Protein AF-A0A914Y7Z0-F1 (afdb_monomer_lite)

Foldseek 3Di:
DQPDPQFPHDVQKAFVVVVQQVVQVVVVCVVCVVVPDDPDDDDDDCPCVVVSCVVVVNVVVPQQPFDDPPTDGLHHDMDTHGDDDVDPVVVVVVQVVVVVVCVVVCVNVDDTDDPVPNVVVVVVVPPDPPPD

Organism: NCBI:txid310955

Radius of gyration: 19.41 Å; chains: 1; bounding box: 46×28×66 Å

Secondary structure (DSSP, 8-state):
-TTSTTB--GGG-EEHHHHHHHHHHHHHHHHHTTSTT--PPP---STTHHHHHHHTT-TTSTT----TTTT------EE--B---SSHHHHHHHHHHHHHHHGGGGGG------GGGHHHHHHHT-------

Structure (mmCIF, N/CA/C/O backbone):
data_AF-A0A914Y7Z0-F1
#
_entry.id   AF-A0A914Y7Z0-F1
#
loop_
_atom_site.group_PDB
_atom_site.id
_atom_site.type_symbol
_atom_site.label_atom_id
_atom_site.label_alt_id
_atom_site.label_comp_id
_atom_site.label_asym_id
_atom_site.label_entity_id
_atom_site.label_seq_id
_atom_site.pdbx_PDB_ins_code
_atom_site.Cartn_x
_atom_site.Cartn_y
_atom_site.Cartn_z
_atom_site.occupancy
_atom_site.B_iso_or_equiv
_atom_site.auth_seq_id
_atom_site.auth_comp_id
_atom_site.auth_asym_id
_atom_site.auth_atom_id
_atom_site.pdbx_PDB_model_num
ATOM 1 N N . MET A 1 1 ? -4.306 -7.621 5.798 1.00 85.69 1 MET A N 1
ATOM 2 C CA . MET A 1 1 ? -5.568 -6.849 5.791 1.00 85.69 1 MET A CA 1
ATOM 3 C C . MET A 1 1 ? -6.510 -7.349 4.700 1.00 85.69 1 MET A C 1
ATOM 5 O O . MET A 1 1 ? -7.650 -7.618 5.021 1.00 85.69 1 MET A O 1
ATOM 9 N N . GLU A 1 2 ? -6.031 -7.581 3.472 1.00 87.25 2 GLU A N 1
ATOM 10 C CA . GLU A 1 2 ? -6.816 -8.138 2.341 1.00 87.25 2 GLU A CA 1
ATOM 11 C C . GLU A 1 2 ? -7.390 -9.551 2.575 1.00 87.25 2 GLU A C 1
ATOM 13 O O . GLU A 1 2 ? -8.293 -9.982 1.874 1.00 87.25 2 GLU A O 1
ATOM 18 N N . ALA A 1 3 ? -6.851 -10.293 3.547 1.00 88.69 3 ALA A N 1
ATOM 19 C CA . ALA A 1 3 ? -7.355 -11.613 3.934 1.00 88.69 3 ALA A CA 1
ATOM 20 C C . ALA A 1 3 ? -8.541 -11.548 4.916 1.00 88.69 3 ALA A C 1
ATOM 22 O O . ALA A 1 3 ? -9.033 -12.587 5.355 1.00 88.69 3 ALA A O 1
ATOM 23 N N . LEU A 1 4 ? -8.960 -10.348 5.332 1.00 88.44 4 LEU A N 1
ATOM 24 C CA . LEU A 1 4 ? -10.106 -10.203 6.221 1.00 88.44 4 LEU A CA 1
ATOM 25 C C . LEU A 1 4 ? -11.401 -10.478 5.448 1.00 88.44 4 LEU A C 1
ATOM 27 O O . LEU A 1 4 ? -11.553 -9.976 4.330 1.00 88.44 4 LEU A O 1
ATOM 31 N N . PRO A 1 5 ? -12.352 -11.219 6.044 1.00 88.81 5 PRO A N 1
ATOM 32 C CA . PRO A 1 5 ? -13.603 -11.578 5.383 1.00 88.81 5 PRO A CA 1
ATOM 33 C C . PRO A 1 5 ? -14.474 -10.361 5.069 1.00 88.81 5 PRO A C 1
ATOM 35 O O . PRO A 1 5 ? -15.400 -10.466 4.277 1.00 88.81 5 PRO A O 1
ATOM 38 N N . GLU A 1 6 ? -14.205 -9.207 5.680 1.00 88.12 6 GLU A N 1
ATOM 39 C CA . GLU A 1 6 ? -14.887 -7.952 5.392 1.00 88.12 6 GLU A CA 1
ATOM 40 C C . GLU A 1 6 ? -14.307 -7.196 4.175 1.00 88.12 6 GLU A C 1
ATOM 42 O O . GLU A 1 6 ? -14.809 -6.124 3.843 1.00 88.12 6 GLU A O 1
ATOM 47 N N . THR A 1 7 ? -13.280 -7.721 3.496 1.00 87.38 7 THR A N 1
ATOM 48 C CA . THR A 1 7 ? -12.613 -7.061 2.355 1.00 87.38 7 THR A CA 1
ATOM 49 C C . THR A 1 7 ? -12.880 -7.758 1.022 1.00 87.38 7 THR A C 1
ATOM 51 O O . THR A 1 7 ? -13.096 -8.968 0.983 1.00 87.38 7 THR A O 1
ATOM 54 N N . TYR A 1 8 ? -12.832 -7.004 -0.081 1.00 86.75 8 TYR A N 1
ATOM 55 C CA . TYR A 1 8 ? -12.959 -7.557 -1.439 1.00 86.75 8 TYR A CA 1
ATOM 56 C C . TYR A 1 8 ? -11.681 -8.259 -1.940 1.00 86.75 8 TYR A C 1
ATOM 58 O O . TYR A 1 8 ? -11.629 -8.722 -3.078 1.00 86.75 8 TYR A O 1
ATOM 66 N N . GLY A 1 9 ? -10.654 -8.365 -1.092 1.00 85.94 9 GLY A N 1
ATOM 67 C CA . GLY A 1 9 ? -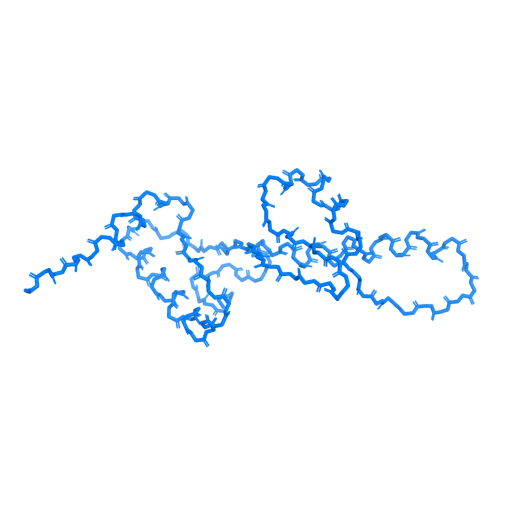9.401 -9.026 -1.428 1.00 85.94 9 GLY A CA 1
ATOM 68 C C . GLY A 1 9 ? -8.451 -8.167 -2.273 1.00 85.94 9 GLY A C 1
ATOM 69 O O . GLY A 1 9 ? -8.655 -6.961 -2.427 1.00 85.94 9 GLY A O 1
ATOM 70 N N . PRO A 1 10 ? -7.372 -8.779 -2.789 1.00 83.75 10 PRO A N 1
ATOM 71 C CA . PRO A 1 10 ? -6.255 -8.057 -3.389 1.00 83.75 10 PRO A CA 1
ATOM 72 C C . PRO A 1 10 ? -6.594 -7.330 -4.691 1.00 83.75 10 PRO A C 1
ATOM 74 O O . PRO A 1 10 ? -5.990 -6.293 -4.955 1.00 83.75 10 PRO A O 1
ATOM 77 N N . ASP A 1 11 ? -7.569 -7.824 -5.457 1.00 83.00 11 ASP A N 1
ATOM 78 C CA . ASP A 1 11 ? -7.975 -7.237 -6.744 1.00 83.00 11 ASP A CA 1
ATOM 79 C C . ASP A 1 11 ? -8.639 -5.862 -6.589 1.00 83.00 11 ASP A C 1
ATOM 81 O O . ASP A 1 11 ? -8.699 -5.079 -7.533 1.00 83.00 11 ASP A O 1
ATOM 85 N N . TRP A 1 12 ? -9.134 -5.558 -5.388 1.00 80.94 12 TRP A N 1
ATOM 86 C CA . TRP A 1 12 ? -9.803 -4.297 -5.072 1.00 80.94 12 TRP A CA 1
ATOM 87 C C . TRP A 1 12 ? -8.955 -3.374 -4.201 1.00 80.94 12 TRP A C 1
ATOM 89 O O . TRP A 1 12 ? -9.329 -2.224 -3.973 1.00 80.94 12 TRP A O 1
ATOM 99 N N . THR A 1 13 ? -7.815 -3.848 -3.702 1.00 82.44 13 THR A N 1
ATOM 100 C CA . THR A 1 13 ? -6.886 -3.001 -2.960 1.00 82.44 13 THR A CA 1
ATOM 101 C C . THR A 1 13 ? -6.114 -2.125 -3.928 1.00 82.44 13 THR A C 1
ATOM 103 O O . THR A 1 13 ? -5.328 -2.606 -4.743 1.00 82.44 13 THR A O 1
ATOM 106 N N . GLN A 1 14 ? -6.258 -0.816 -3.772 1.00 77.81 14 GLN A N 1
ATOM 107 C CA . GLN A 1 14 ? -5.465 0.156 -4.509 1.00 77.81 14 GLN A CA 1
ATOM 108 C C . GLN A 1 14 ? -4.128 0.330 -3.793 1.00 77.81 14 GLN A C 1
ATOM 110 O O . GLN A 1 14 ? -3.971 1.172 -2.903 1.00 77.81 14 GLN A O 1
ATOM 115 N N . LEU A 1 15 ? -3.168 -0.519 -4.150 1.00 78.00 15 LEU A N 1
ATOM 116 C CA . LEU A 1 15 ? -1.788 -0.431 -3.694 1.00 78.00 15 LEU A CA 1
ATOM 117 C C . LEU A 1 15 ? -0.935 0.109 -4.837 1.00 78.00 15 LEU A C 1
ATOM 119 O O . LEU A 1 15 ? -0.603 -0.634 -5.759 1.00 78.00 15 LEU A O 1
ATOM 123 N N . PHE A 1 16 ? -0.516 1.373 -4.719 1.00 77.38 16 PHE A N 1
ATOM 124 C CA . PHE A 1 16 ? 0.272 2.047 -5.757 1.00 77.38 16 PHE A CA 1
ATOM 125 C C . PHE A 1 16 ? 1.487 1.218 -6.197 1.00 77.38 16 PHE A C 1
ATOM 127 O O . PHE A 1 16 ? 1.874 1.283 -7.353 1.00 77.38 16 PHE A O 1
ATOM 134 N N . LEU A 1 17 ? 2.102 0.458 -5.276 1.00 79.62 17 LEU A N 1
ATOM 135 C CA . LEU A 1 17 ? 3.328 -0.281 -5.548 1.00 79.62 17 LEU A CA 1
ATOM 136 C C . LEU A 1 17 ? 3.098 -1.396 -6.573 1.00 79.62 17 LEU A C 1
ATOM 138 O O . LEU A 1 17 ? 3.965 -1.623 -7.406 1.00 79.62 17 LEU A O 1
ATOM 142 N N . ARG A 1 18 ? 1.942 -2.075 -6.545 1.00 83.56 18 ARG A N 1
ATOM 143 C CA . ARG A 1 18 ? 1.614 -3.117 -7.535 1.00 83.56 18 ARG A CA 1
ATOM 144 C C . ARG A 1 18 ? 1.498 -2.502 -8.926 1.00 83.56 18 ARG A C 1
ATOM 146 O O . ARG A 1 18 ? 2.158 -2.958 -9.854 1.00 83.56 18 ARG A O 1
ATOM 153 N N . ASP A 1 19 ? 0.724 -1.429 -9.029 1.00 83.81 19 ASP A N 1
ATOM 154 C CA . ASP A 1 19 ? 0.494 -0.717 -10.286 1.00 83.81 19 ASP A CA 1
ATOM 155 C C . ASP A 1 19 ? 1.777 -0.066 -10.814 1.00 83.81 19 ASP A C 1
ATOM 157 O O . ASP A 1 19 ? 2.054 -0.100 -12.013 1.00 83.81 19 ASP A O 1
ATOM 161 N N . TYR A 1 20 ? 2.603 0.459 -9.909 1.00 85.31 20 TYR A N 1
ATOM 162 C CA . TYR A 1 20 ? 3.913 1.008 -10.226 1.00 85.31 20 TYR A CA 1
ATOM 163 C C . TYR A 1 20 ? 4.853 -0.053 -10.799 1.00 85.31 20 TYR A C 1
ATOM 165 O O . TYR A 1 20 ? 5.486 0.195 -11.815 1.00 85.31 20 TYR A O 1
ATOM 173 N N . LEU A 1 21 ? 4.935 -1.241 -10.194 1.00 87.38 21 LEU A N 1
ATOM 174 C CA . LEU A 1 21 ? 5.799 -2.316 -10.696 1.00 87.38 21 LEU A CA 1
ATOM 175 C C . LEU A 1 21 ? 5.381 -2.784 -12.095 1.00 87.38 21 LEU A C 1
ATOM 177 O O . LEU A 1 21 ? 6.234 -3.117 -12.914 1.00 87.38 21 LEU A O 1
ATOM 181 N N . LEU A 1 22 ? 4.079 -2.798 -12.388 1.00 89.00 22 LEU A N 1
ATOM 182 C CA . LEU A 1 22 ? 3.581 -3.096 -13.733 1.00 89.00 22 LEU A CA 1
ATOM 183 C C . LEU A 1 22 ? 3.963 -1.997 -14.729 1.00 89.00 22 LEU A C 1
ATOM 185 O O . LEU A 1 22 ? 4.411 -2.303 -15.833 1.00 89.00 22 LEU A O 1
ATOM 189 N N . PHE A 1 23 ? 3.831 -0.734 -14.326 1.00 89.31 23 PHE A N 1
ATOM 190 C CA . PHE A 1 23 ? 4.248 0.416 -15.123 1.00 89.31 23 PHE A CA 1
ATOM 191 C C . PHE A 1 23 ? 5.759 0.415 -15.397 1.00 89.31 23 PHE A C 1
ATOM 193 O O . PHE A 1 23 ? 6.177 0.494 -16.549 1.00 89.31 23 PHE A O 1
ATOM 200 N N . ASP A 1 24 ? 6.582 0.251 -14.366 1.00 88.94 24 ASP A N 1
ATOM 201 C CA 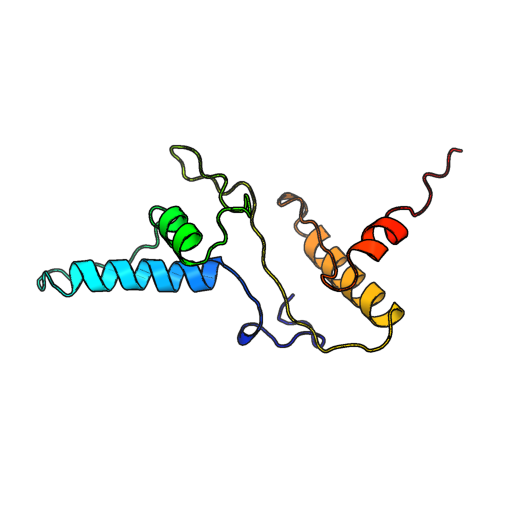. ASP A 1 24 ? 8.041 0.210 -14.473 1.00 88.94 24 ASP A CA 1
ATOM 202 C C . ASP A 1 24 ? 8.502 -0.943 -15.376 1.00 88.94 24 ASP A C 1
ATOM 204 O O . ASP A 1 24 ? 9.311 -0.754 -16.286 1.00 88.94 24 ASP A O 1
ATOM 208 N N . LYS A 1 25 ? 7.891 -2.124 -15.219 1.00 89.06 25 LYS A N 1
ATOM 209 C CA . LYS A 1 25 ? 8.135 -3.264 -16.106 1.00 89.06 25 LYS A CA 1
ATOM 210 C C . LYS A 1 25 ? 7.724 -2.988 -17.553 1.00 89.06 25 LYS A C 1
ATOM 212 O O . LYS A 1 25 ? 8.414 -3.448 -18.458 1.00 89.06 25 LYS A O 1
ATOM 217 N N . SER A 1 26 ? 6.628 -2.264 -17.789 1.00 89.62 26 SER A N 1
ATOM 218 C CA . SER A 1 26 ? 6.211 -1.910 -19.153 1.00 89.62 26 SER A CA 1
ATOM 219 C C . SER A 1 26 ? 7.227 -0.993 -19.838 1.00 89.62 26 SER A C 1
ATOM 221 O O . SER A 1 26 ? 7.622 -1.275 -20.962 1.00 89.62 26 SER A O 1
ATOM 223 N N . LEU A 1 27 ? 7.762 0.004 -19.122 1.00 88.19 27 LEU A N 1
ATOM 224 C CA . LEU A 1 27 ? 8.818 0.881 -19.641 1.00 88.19 27 LEU A CA 1
ATOM 225 C C . LEU A 1 27 ? 10.115 0.118 -19.927 1.00 88.19 27 LEU A C 1
ATOM 227 O O . LEU A 1 27 ? 10.786 0.385 -20.925 1.00 88.19 27 LEU A O 1
ATOM 231 N N . PHE A 1 28 ? 10.466 -0.839 -19.064 1.00 85.88 28 PHE A N 1
ATOM 232 C CA . PHE A 1 28 ? 11.589 -1.739 -19.301 1.00 85.88 28 PHE A CA 1
ATOM 233 C C . PHE A 1 28 ? 11.388 -2.554 -20.585 1.00 85.88 28 PHE A C 1
ATOM 235 O O . PHE A 1 28 ? 12.271 -2.563 -21.438 1.00 85.88 28 PHE A O 1
ATOM 242 N N . ILE A 1 29 ? 10.227 -3.194 -20.760 1.00 83.62 29 ILE A N 1
ATOM 243 C CA . ILE A 1 29 ? 9.928 -3.982 -21.965 1.00 83.62 29 ILE A CA 1
ATOM 244 C C . ILE A 1 29 ? 9.998 -3.096 -23.211 1.00 83.62 29 ILE A C 1
ATOM 246 O O . ILE A 1 29 ? 10.761 -3.420 -24.111 1.00 83.62 29 ILE A O 1
ATOM 250 N N . ASP A 1 30 ? 9.325 -1.944 -23.236 1.00 81.50 30 ASP A N 1
ATOM 251 C CA . ASP A 1 30 ? 9.326 -1.038 -24.397 1.00 81.50 30 ASP A CA 1
ATOM 252 C C . ASP A 1 30 ? 10.742 -0.588 -24.807 1.00 81.50 30 ASP A C 1
ATOM 254 O O . ASP A 1 30 ? 11.028 -0.369 -25.986 1.00 81.50 30 ASP A O 1
ATOM 258 N N . THR A 1 31 ? 11.650 -0.465 -23.836 1.00 76.50 31 THR A N 1
ATOM 259 C CA . THR A 1 31 ? 13.045 -0.073 -24.081 1.00 76.50 31 THR A CA 1
ATOM 260 C C . THR A 1 31 ? 13.875 -1.228 -24.653 1.00 76.50 31 THR A C 1
ATOM 262 O O . THR A 1 31 ? 14.685 -1.001 -25.549 1.00 76.50 31 THR A O 1
ATOM 265 N N . PHE A 1 32 ? 13.680 -2.458 -24.163 1.00 69.62 32 PHE A N 1
ATOM 266 C CA . PHE A 1 32 ? 14.520 -3.618 -24.499 1.00 69.62 32 PHE A CA 1
ATOM 267 C C . PHE A 1 32 ? 13.959 -4.526 -25.607 1.00 69.62 32 PHE A C 1
ATOM 269 O O . PHE A 1 32 ? 14.742 -5.216 -26.255 1.00 69.62 32 PHE A O 1
ATOM 276 N N . ASP A 1 33 ? 12.654 -4.502 -25.897 1.00 60.72 33 ASP A N 1
ATOM 277 C CA . ASP A 1 33 ? 12.062 -5.253 -27.025 1.00 60.72 33 ASP A CA 1
ATOM 278 C C . ASP A 1 33 ? 12.532 -4.701 -28.389 1.00 60.72 33 ASP A C 1
ATOM 280 O O . ASP A 1 33 ? 12.498 -5.388 -29.407 1.00 60.72 33 ASP A O 1
ATOM 284 N N . ASN A 1 34 ? 13.048 -3.465 -28.405 1.00 56.97 34 ASN A N 1
ATOM 285 C CA . ASN A 1 34 ? 13.629 -2.823 -29.585 1.00 56.97 34 ASN A CA 1
ATOM 286 C C . ASN A 1 34 ? 15.123 -3.141 -29.808 1.00 56.97 34 ASN A C 1
ATOM 288 O O . ASN A 1 34 ? 15.649 -2.820 -30.872 1.00 56.97 34 ASN A O 1
ATOM 292 N N . ASP A 1 35 ? 15.805 -3.768 -28.842 1.00 57.69 35 ASP A N 1
ATOM 293 C CA . ASP A 1 35 ? 17.253 -4.034 -28.874 1.00 57.69 35 ASP A CA 1
ATOM 294 C C . ASP A 1 35 ? 17.513 -5.541 -28.672 1.00 57.69 35 ASP A C 1
ATOM 296 O O . ASP A 1 35 ? 18.063 -6.024 -27.679 1.00 57.69 35 ASP A O 1
ATOM 300 N N . SER A 1 36 ? 16.986 -6.329 -29.610 1.00 56.66 36 SER A N 1
ATOM 301 C CA . SER A 1 36 ? 16.822 -7.779 -29.508 1.00 56.66 36 SER A CA 1
ATOM 302 C C . SER A 1 36 ? 18.139 -8.560 -29.628 1.00 56.66 36 SER A C 1
ATOM 304 O O . SER A 1 36 ? 18.405 -9.149 -30.675 1.00 56.66 36 SER A O 1
ATOM 306 N N . ASN A 1 37 ? 18.959 -8.606 -28.572 1.00 55.09 37 ASN A N 1
ATOM 307 C CA . ASN A 1 37 ? 20.016 -9.627 -28.421 1.00 55.09 37 ASN A CA 1
ATOM 308 C C . ASN A 1 37 ? 20.461 -9.931 -26.975 1.00 55.09 37 ASN A C 1
ATOM 310 O O . ASN A 1 37 ? 21.348 -10.763 -26.774 1.00 55.09 37 ASN A O 1
ATOM 314 N N . THR A 1 38 ? 19.856 -9.330 -25.949 1.00 56.62 38 THR A N 1
ATOM 315 C CA . THR A 1 38 ? 20.217 -9.584 -24.546 1.00 56.62 38 THR A CA 1
ATOM 316 C C . THR A 1 38 ? 19.010 -10.045 -23.733 1.00 56.62 38 THR A C 1
ATOM 318 O O . THR A 1 38 ? 18.010 -9.352 -23.597 1.00 56.62 38 THR A O 1
ATOM 321 N N . SER A 1 39 ? 19.114 -11.243 -23.147 1.00 58.03 39 SER A N 1
ATOM 322 C CA . SER A 1 39 ? 18.178 -11.749 -22.134 1.00 58.03 39 SER A CA 1
ATOM 323 C C . SER A 1 39 ? 18.383 -10.975 -20.828 1.00 58.03 39 SER A C 1
ATOM 325 O O . SER A 1 39 ? 18.992 -11.480 -19.880 1.00 58.03 39 SER A O 1
ATOM 327 N N . LEU A 1 40 ? 17.936 -9.724 -20.784 1.00 66.81 40 LEU A N 1
ATOM 328 C CA . LEU A 1 40 ? 18.050 -8.890 -19.598 1.00 66.81 40 LEU A CA 1
ATOM 329 C C . LEU A 1 40 ? 16.880 -9.199 -18.653 1.00 66.81 40 LEU A C 1
ATOM 331 O O . LEU A 1 40 ? 15.711 -9.068 -19.011 1.00 66.81 40 LEU A O 1
ATOM 335 N N . SER A 1 41 ? 17.184 -9.655 -17.439 1.00 75.69 41 SER A N 1
ATOM 336 C CA . SER A 1 41 ? 16.166 -9.900 -16.417 1.00 75.69 41 SER A CA 1
ATOM 337 C C . SER A 1 41 ? 15.689 -8.575 -15.828 1.00 75.69 41 SER A C 1
ATOM 339 O O . SER A 1 41 ? 16.509 -7.798 -15.339 1.00 75.69 41 SER A O 1
ATOM 341 N N . TYR A 1 42 ? 14.376 -8.347 -15.825 1.00 79.75 42 TYR A N 1
ATOM 342 C CA . TYR A 1 42 ? 13.780 -7.177 -15.184 1.00 79.75 42 TYR A CA 1
ATOM 343 C C . TYR A 1 42 ? 14.128 -7.129 -13.688 1.00 79.75 42 TYR A C 1
ATOM 345 O O . TYR A 1 42 ? 13.828 -8.066 -12.943 1.00 79.75 42 TYR A O 1
ATOM 353 N N . LEU A 1 43 ? 14.728 -6.017 -13.261 1.00 81.31 43 LEU A N 1
ATOM 354 C CA . LEU A 1 43 ? 14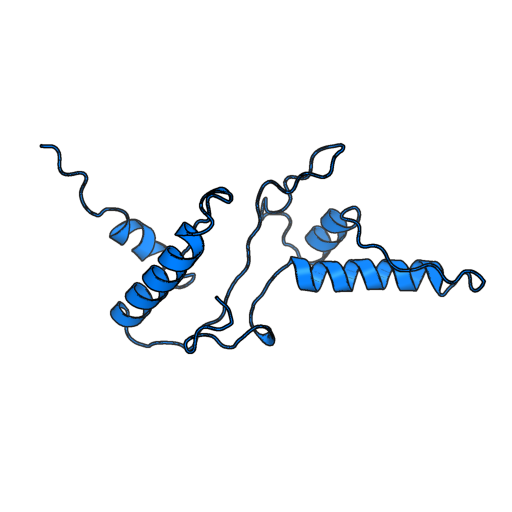.950 -5.676 -11.862 1.00 81.31 43 LEU A CA 1
ATOM 355 C C . LEU A 1 43 ? 14.179 -4.380 -11.570 1.00 81.31 43 LEU A C 1
ATOM 357 O O . LEU A 1 43 ? 14.493 -3.368 -12.193 1.00 81.31 43 LEU A O 1
ATOM 361 N N . PRO A 1 44 ? 13.195 -4.389 -10.653 1.00 80.44 44 PRO A N 1
ATOM 362 C CA . PRO A 1 44 ? 12.437 -3.188 -10.333 1.00 80.44 44 PRO A CA 1
ATOM 363 C C . PRO A 1 44 ? 13.324 -2.044 -9.848 1.00 80.44 44 PRO A C 1
ATOM 365 O O . PRO A 1 44 ? 14.130 -2.242 -8.932 1.00 80.44 44 PRO A O 1
ATOM 368 N N . THR A 1 45 ? 13.136 -0.844 -10.399 1.00 77.81 45 THR A N 1
ATOM 369 C CA . THR A 1 45 ? 13.750 0.383 -9.863 1.00 77.81 45 THR A CA 1
ATOM 370 C C . THR A 1 45 ? 12.668 1.377 -9.451 1.00 77.81 45 THR A C 1
ATOM 372 O O . THR A 1 45 ? 11.495 1.201 -9.771 1.00 77.81 45 THR A O 1
ATOM 375 N N . PHE A 1 46 ? 13.027 2.410 -8.683 1.00 77.56 46 PHE A N 1
ATOM 376 C CA . PHE A 1 46 ? 12.112 3.502 -8.309 1.00 77.56 46 PHE A CA 1
ATOM 377 C C . PHE A 1 46 ? 12.336 4.775 -9.140 1.00 77.56 46 PHE A C 1
ATOM 379 O O . PHE A 1 46 ? 11.771 5.820 -8.824 1.00 77.56 46 PHE A O 1
ATOM 386 N N . ASP A 1 47 ? 13.144 4.701 -10.201 1.00 79.62 47 ASP A N 1
ATOM 387 C CA . ASP A 1 47 ? 13.519 5.866 -11.014 1.00 79.62 47 ASP A CA 1
ATOM 388 C C . ASP A 1 47 ? 12.324 6.439 -11.788 1.00 79.62 47 ASP A C 1
ATOM 390 O O . ASP A 1 47 ? 12.223 7.646 -11.995 1.00 79.62 47 ASP A O 1
ATOM 394 N N . ASN A 1 48 ? 11.370 5.582 -12.160 1.00 84.06 48 ASN A N 1
ATOM 395 C CA . ASN A 1 48 ? 10.180 5.965 -12.916 1.00 84.06 48 ASN A CA 1
ATOM 396 C C . ASN A 1 48 ? 9.008 6.412 -12.027 1.00 84.06 48 ASN A C 1
ATOM 398 O O . ASN A 1 48 ? 7.920 6.701 -12.529 1.00 84.06 48 ASN A O 1
ATOM 402 N N . LEU A 1 49 ? 9.195 6.468 -10.705 1.00 79.19 49 LEU A N 1
ATOM 403 C CA . LEU A 1 49 ? 8.120 6.726 -9.744 1.00 79.19 49 LEU A CA 1
ATOM 404 C C . LEU A 1 49 ? 7.542 8.138 -9.867 1.00 79.19 49 LEU A C 1
ATOM 406 O O . LEU A 1 49 ? 6.331 8.317 -9.752 1.00 79.19 49 LEU A O 1
ATOM 410 N N . GLU A 1 50 ? 8.384 9.130 -10.157 1.00 78.69 50 GLU A N 1
ATOM 411 C CA . GLU A 1 50 ? 7.938 10.503 -10.411 1.00 78.69 50 GLU A CA 1
ATOM 412 C C . GLU A 1 50 ? 7.101 10.586 -11.694 1.00 78.69 50 GLU A C 1
ATOM 414 O O . GLU A 1 50 ? 6.031 11.192 -11.705 1.00 78.69 50 GLU A O 1
ATOM 419 N N . LYS A 1 51 ? 7.537 9.916 -12.767 1.00 84.75 51 LYS A N 1
ATOM 420 C CA . LYS A 1 51 ? 6.778 9.830 -14.022 1.00 84.75 51 LYS A CA 1
ATOM 421 C C . LYS A 1 51 ? 5.420 9.159 -13.800 1.00 84.75 51 LYS A C 1
ATOM 423 O O . LYS A 1 51 ? 4.397 9.718 -14.188 1.00 84.75 51 LYS A O 1
ATOM 428 N N . TYR A 1 52 ? 5.403 8.021 -13.107 1.00 84.81 52 TYR A N 1
ATOM 429 C CA . TYR A 1 52 ? 4.176 7.319 -12.726 1.00 84.81 52 TYR A CA 1
ATOM 430 C C . TYR A 1 52 ? 3.220 8.225 -11.937 1.00 84.81 52 TYR A C 1
ATOM 432 O O . TYR A 1 52 ? 2.027 8.303 -12.240 1.00 84.81 52 TYR A O 1
ATOM 440 N N . ALA A 1 53 ? 3.742 8.945 -10.939 1.00 78.75 53 ALA A N 1
ATOM 441 C CA . ALA A 1 53 ? 2.947 9.849 -10.120 1.00 78.75 53 ALA A CA 1
ATOM 442 C C . ALA A 1 53 ? 2.357 11.008 -10.941 1.00 78.75 53 ALA A C 1
ATOM 444 O O . ALA A 1 53 ? 1.183 11.358 -10.759 1.00 78.75 53 ALA A O 1
ATOM 445 N N . ASN A 1 54 ? 3.145 11.551 -11.876 1.00 82.31 54 ASN A N 1
ATOM 446 C CA . ASN A 1 54 ? 2.740 12.630 -12.770 1.00 82.31 54 ASN A CA 1
ATOM 447 C C . ASN A 1 54 ? 1.592 12.198 -13.687 1.00 82.31 54 ASN A C 1
ATOM 449 O O . ASN A 1 54 ? 0.565 12.875 -13.734 1.00 82.31 54 ASN A O 1
ATOM 453 N N . GLU A 1 55 ? 1.728 11.052 -14.354 1.00 86.56 55 GLU A N 1
ATOM 454 C CA . GLU A 1 55 ? 0.727 10.529 -15.294 1.00 86.56 55 GLU A CA 1
ATOM 455 C C . GLU A 1 55 ? -0.599 10.161 -14.617 1.00 86.56 55 GLU A C 1
ATOM 457 O O . GLU A 1 55 ? -1.662 10.237 -15.234 1.00 86.56 55 GLU A O 1
ATOM 462 N N . ARG A 1 56 ? -0.560 9.791 -13.334 1.00 80.25 56 ARG A N 1
ATOM 463 C CA . ARG A 1 56 ? -1.749 9.431 -12.547 1.00 80.25 56 ARG A CA 1
ATOM 464 C C . ARG A 1 56 ? -2.346 10.598 -11.761 1.00 80.25 56 ARG A C 1
ATOM 466 O O . ARG A 1 56 ? -3.352 10.408 -11.083 1.00 80.25 56 ARG A O 1
ATOM 473 N N . GLY A 1 57 ? -1.749 11.790 -11.828 1.00 73.88 57 GLY A N 1
ATOM 474 C CA . GLY A 1 57 ? -2.220 12.967 -11.092 1.00 73.88 57 GLY A CA 1
ATOM 475 C C . GLY A 1 57 ? -2.103 12.837 -9.568 1.00 73.88 57 GLY A C 1
ATOM 476 O O . GLY A 1 57 ? -2.804 13.534 -8.838 1.00 73.88 57 GLY A O 1
ATOM 477 N N . ILE A 1 58 ? -1.222 11.964 -9.068 1.00 70.62 58 ILE A N 1
ATOM 478 C CA . ILE A 1 58 ? -1.052 11.692 -7.629 1.00 70.62 58 ILE A CA 1
ATOM 479 C C . ILE A 1 58 ? 0.125 12.457 -7.003 1.00 70.62 58 ILE A C 1
ATOM 481 O O . ILE A 1 58 ? 0.459 12.226 -5.846 1.00 70.62 58 ILE A O 1
ATOM 485 N N . ASN A 1 59 ? 0.720 13.422 -7.711 1.00 61.25 59 ASN A N 1
ATOM 486 C CA . ASN A 1 59 ? 1.858 14.228 -7.228 1.00 61.25 59 ASN A CA 1
ATOM 487 C C . ASN A 1 59 ? 1.589 14.987 -5.923 1.00 61.25 59 ASN A C 1
ATOM 489 O O . ASN A 1 59 ? 2.503 15.230 -5.138 1.00 61.25 59 ASN A O 1
ATOM 493 N N . GLY A 1 60 ? 0.334 15.395 -5.694 1.00 52.19 60 GLY A N 1
ATOM 494 C CA . GLY A 1 60 ? -0.077 16.090 -4.470 1.00 52.19 60 GLY A CA 1
ATOM 495 C C . GLY A 1 60 ? -0.068 15.183 -3.237 1.00 52.19 60 GLY A C 1
ATOM 496 O O . GLY A 1 60 ? 0.052 15.657 -2.105 1.00 52.19 60 GLY A O 1
ATOM 497 N N . MET A 1 61 ? -0.134 13.868 -3.445 1.00 52.59 61 MET A N 1
ATOM 498 C CA . MET A 1 61 ? 0.145 12.903 -2.401 1.00 52.59 61 MET A CA 1
ATOM 499 C C . MET A 1 61 ? 1.667 12.857 -2.243 1.00 52.59 61 MET A C 1
ATOM 501 O O . MET A 1 61 ? 2.365 12.262 -3.058 1.00 52.59 61 MET A O 1
ATOM 505 N N . LYS A 1 62 ? 2.199 13.470 -1.176 1.00 51.59 62 LYS A N 1
ATOM 506 C CA . LYS A 1 62 ? 3.606 13.347 -0.726 1.00 51.59 62 LYS A CA 1
ATOM 507 C C . LYS A 1 62 ? 3.943 11.910 -0.271 1.00 51.59 62 LYS A C 1
ATOM 509 O O . LYS A 1 62 ? 4.511 11.693 0.796 1.00 51.59 62 LYS A O 1
ATOM 514 N N . VAL A 1 63 ? 3.511 10.921 -1.042 1.00 53.25 63 VAL A N 1
ATOM 515 C CA . VAL A 1 63 ? 3.641 9.474 -0.859 1.00 53.25 63 VAL A CA 1
ATOM 516 C C . VAL A 1 63 ? 5.026 9.025 -1.316 1.00 53.25 63 VAL A C 1
ATOM 518 O O . VAL A 1 63 ? 5.483 7.979 -0.904 1.00 53.25 63 VAL A O 1
ATOM 521 N N . PHE A 1 64 ? 5.762 9.845 -2.066 1.00 54.09 64 PHE A N 1
ATOM 522 C CA . PHE A 1 64 ? 7.101 9.503 -2.542 1.00 54.09 64 PHE A CA 1
ATOM 523 C C . PHE A 1 64 ? 8.076 10.602 -2.180 1.00 54.09 64 PHE A C 1
ATOM 525 O O . PHE A 1 64 ? 8.518 11.380 -3.016 1.00 54.09 64 PHE A O 1
ATOM 532 N N . ASN A 1 65 ? 8.395 10.720 -0.895 1.00 52.38 65 ASN A N 1
ATOM 533 C CA . ASN A 1 65 ? 9.465 11.621 -0.489 1.00 52.38 65 ASN A CA 1
ATOM 534 C C . ASN A 1 65 ? 10.809 10.913 -0.702 1.00 52.38 65 ASN A C 1
ATOM 536 O O . ASN A 1 65 ? 11.454 10.454 0.237 1.00 52.38 65 ASN A O 1
ATOM 540 N N . TYR A 1 66 ? 11.152 10.764 -1.974 1.00 53.84 66 TYR A N 1
ATOM 541 C CA . TYR A 1 66 ? 12.381 10.176 -2.457 1.00 53.84 66 TYR A CA 1
ATOM 542 C C . TYR A 1 66 ? 13.544 11.150 -2.225 1.00 53.84 66 TYR A C 1
ATOM 544 O O . TYR A 1 66 ? 13.494 12.286 -2.687 1.00 53.84 66 TYR A O 1
ATOM 552 N N . HIS A 1 67 ? 14.585 10.739 -1.501 1.00 52.34 67 HIS A N 1
ATOM 553 C CA . HIS A 1 67 ? 15.843 11.488 -1.460 1.00 52.34 67 HIS A CA 1
ATOM 554 C C . HIS A 1 67 ? 17.014 10.596 -1.858 1.00 52.34 67 HIS A C 1
ATOM 556 O O . HIS A 1 67 ? 16.975 9.380 -1.682 1.00 52.34 67 HIS A O 1
ATOM 562 N N . SER A 1 68 ? 18.030 11.263 -2.408 1.00 56.00 68 SER A N 1
ATOM 563 C CA . SER A 1 68 ? 19.282 10.729 -2.938 1.00 56.00 68 SER A CA 1
ATOM 564 C C . SER A 1 68 ? 19.886 9.574 -2.132 1.00 56.00 68 SER A C 1
ATOM 566 O O . SER A 1 68 ? 19.963 9.643 -0.909 1.00 56.00 68 SER A O 1
ATOM 568 N N . ASN A 1 69 ? 20.370 8.590 -2.894 1.00 50.84 69 ASN A N 1
ATOM 569 C CA . ASN A 1 69 ? 21.136 7.383 -2.571 1.00 50.84 69 ASN A CA 1
ATOM 570 C C . ASN A 1 69 ? 21.490 7.116 -1.078 1.00 50.84 69 ASN A C 1
ATOM 572 O O . ASN A 1 69 ? 22.312 7.841 -0.513 1.00 50.84 69 ASN A O 1
ATOM 576 N N . PRO A 1 70 ? 20.987 6.022 -0.464 1.00 54.19 70 PRO A N 1
ATOM 577 C CA . PRO A 1 70 ? 20.092 5.019 -1.034 1.00 54.19 70 PRO A CA 1
ATOM 578 C C . PRO A 1 70 ? 18.641 5.502 -1.074 1.00 54.19 70 PRO A C 1
ATOM 580 O O . PRO A 1 70 ? 18.181 6.260 -0.224 1.00 54.19 70 PRO A O 1
ATOM 583 N N . TYR A 1 71 ? 17.925 5.006 -2.078 1.00 63.62 71 TYR A N 1
ATOM 584 C CA . TYR A 1 71 ? 16.520 5.268 -2.342 1.00 63.62 71 TYR A CA 1
ATOM 585 C C . TYR A 1 71 ? 15.658 5.024 -1.083 1.00 63.62 71 TYR A C 1
ATOM 587 O O . TYR A 1 71 ? 15.415 3.873 -0.727 1.00 63.62 71 TYR A O 1
ATOM 595 N N . GLN A 1 72 ? 15.198 6.079 -0.393 1.00 63.97 72 GLN A N 1
ATOM 596 C CA . GLN A 1 72 ? 14.423 5.941 0.850 1.00 63.97 72 GLN A CA 1
ATOM 597 C C . GLN A 1 72 ? 12.945 6.311 0.659 1.00 63.97 72 GLN A C 1
ATOM 599 O O . GLN A 1 72 ? 12.605 7.471 0.431 1.00 63.97 72 GLN A O 1
ATOM 604 N N . LEU A 1 73 ? 12.051 5.331 0.824 1.00 68.50 73 LEU A N 1
ATOM 605 C CA . LEU A 1 73 ? 10.605 5.556 0.909 1.00 68.50 73 LEU A CA 1
ATOM 606 C C . LEU A 1 73 ? 10.255 6.113 2.299 1.00 68.50 73 LEU A C 1
ATOM 608 O O . LEU A 1 73 ? 10.376 5.397 3.291 1.00 68.50 73 LEU A O 1
ATOM 612 N N . LYS A 1 74 ? 9.825 7.379 2.396 1.00 70.06 74 LYS A N 1
ATOM 613 C CA . LYS A 1 74 ? 9.448 7.974 3.701 1.00 70.06 74 LYS A CA 1
ATOM 614 C C . LYS A 1 74 ? 7.991 7.749 4.105 1.00 70.06 74 LYS A C 1
ATOM 616 O O . LYS A 1 74 ? 7.686 7.773 5.292 1.00 70.06 74 LYS A O 1
AT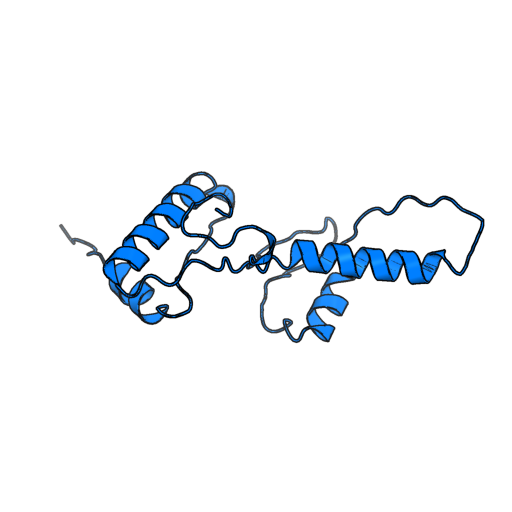OM 621 N N . SER A 1 75 ? 7.091 7.594 3.146 1.00 72.31 75 SER A N 1
ATOM 622 C CA . SER A 1 75 ? 5.645 7.480 3.363 1.00 72.31 75 SER A CA 1
ATOM 623 C C . SER A 1 75 ? 5.046 6.638 2.247 1.00 72.31 75 SER A C 1
ATOM 625 O O . SER A 1 75 ? 5.683 6.453 1.222 1.00 72.31 75 SER A O 1
ATOM 627 N N . PHE A 1 76 ? 3.851 6.088 2.440 1.00 74.94 76 PHE A N 1
ATOM 628 C CA . PHE A 1 76 ? 3.046 5.543 1.351 1.00 74.94 76 PHE A CA 1
ATOM 629 C C . PHE A 1 76 ? 1.568 5.489 1.753 1.00 74.94 76 PHE A C 1
ATOM 631 O O . PHE A 1 76 ? 1.249 5.560 2.939 1.00 74.94 76 PHE A O 1
ATOM 638 N N . LEU A 1 77 ? 0.671 5.366 0.773 1.00 78.62 77 LEU A N 1
ATOM 639 C CA . LEU A 1 77 ? -0.759 5.158 0.990 1.00 78.62 77 LEU A CA 1
ATOM 640 C C . LEU A 1 77 ? -1.222 3.953 0.175 1.00 78.62 77 LEU A C 1
ATOM 642 O O . LEU A 1 77 ? -0.775 3.748 -0.953 1.00 78.62 77 LEU A O 1
ATOM 646 N N . PHE A 1 78 ? -2.151 3.191 0.733 1.00 80.12 78 PHE A N 1
ATOM 647 C CA . PHE A 1 78 ? -2.960 2.241 -0.013 1.00 80.12 78 PHE A CA 1
ATOM 648 C C . PHE A 1 78 ? -4.395 2.288 0.504 1.00 80.12 78 PHE A C 1
ATOM 650 O O . PHE A 1 78 ? -4.631 2.601 1.673 1.00 80.12 78 PHE A O 1
ATOM 657 N N . VAL A 1 79 ? -5.346 1.984 -0.372 1.00 83.06 79 VAL A N 1
ATOM 658 C CA . VAL A 1 79 ? -6.773 1.943 -0.040 1.00 83.06 79 VAL A CA 1
ATOM 659 C C . VAL A 1 79 ? -7.237 0.500 -0.104 1.00 83.06 79 VAL A C 1
ATOM 661 O O . VAL A 1 79 ? -7.034 -0.176 -1.109 1.00 83.06 79 VAL A O 1
ATOM 664 N N . ILE A 1 80 ? -7.866 0.027 0.968 1.00 84.62 80 ILE A N 1
ATOM 665 C CA . ILE A 1 80 ? -8.517 -1.283 0.996 1.00 84.62 80 ILE A CA 1
ATOM 666 C C . ILE A 1 80 ? -10.012 -1.058 0.857 1.00 84.62 80 ILE A C 1
ATOM 668 O O . ILE A 1 80 ? -10.609 -0.349 1.666 1.00 84.62 80 ILE A O 1
ATOM 672 N N . VAL A 1 81 ? -10.615 -1.699 -0.138 1.00 83.44 81 VAL A N 1
ATOM 673 C CA . VAL A 1 81 ? -12.064 -1.666 -0.319 1.00 83.44 81 VAL A CA 1
ATOM 674 C C . VAL A 1 81 ? -12.688 -2.805 0.486 1.00 83.44 81 VAL A C 1
ATOM 676 O O . VAL A 1 81 ? -12.321 -3.978 0.356 1.00 83.44 81 VAL A O 1
ATOM 679 N N . CYS A 1 82 ? -13.643 -2.452 1.338 1.00 83.44 82 CYS A N 1
ATOM 680 C CA . CYS A 1 82 ? -14.380 -3.375 2.190 1.00 83.44 82 CYS A CA 1
ATOM 681 C C . CYS A 1 82 ? -15.855 -3.471 1.793 1.00 83.44 82 CYS A C 1
ATOM 683 O O . CYS A 1 82 ? -16.409 -2.565 1.166 1.00 83.44 82 CYS A O 1
ATOM 685 N N . TYR A 1 83 ? -16.504 -4.585 2.149 1.00 82.00 83 TYR A N 1
ATOM 686 C CA . TYR A 1 83 ? -17.946 -4.726 1.968 1.00 82.00 83 TYR A CA 1
ATOM 687 C C . TYR A 1 83 ? -18.647 -3.623 2.757 1.00 82.00 83 TYR A C 1
ATOM 689 O O . TYR A 1 83 ? -18.433 -3.478 3.963 1.00 82.00 83 TYR A O 1
ATOM 697 N N . GLY A 1 84 ? -19.508 -2.860 2.083 1.00 67.06 84 GLY A N 1
ATOM 698 C CA . GLY A 1 84 ? -20.248 -1.771 2.706 1.00 67.06 84 GLY A CA 1
ATOM 699 C C . GLY A 1 84 ? -21.113 -2.281 3.856 1.00 67.06 84 GLY A C 1
ATOM 700 O O . GLY A 1 84 ? -22.182 -2.855 3.643 1.00 67.06 84 GLY A O 1
ATOM 701 N N . LYS A 1 85 ? -20.672 -2.060 5.096 1.00 67.88 85 LYS A N 1
ATOM 702 C CA . LYS A 1 85 ? -21.525 -2.207 6.275 1.00 67.88 85 LYS A CA 1
ATOM 703 C C . LYS A 1 85 ? -22.342 -0.927 6.409 1.00 67.88 85 LYS A C 1
ATOM 705 O O . LYS A 1 85 ? -21.788 0.158 6.548 1.00 67.88 85 LYS A O 1
ATOM 710 N N . ARG A 1 86 ? -23.673 -1.053 6.360 1.00 65.62 86 ARG A N 1
ATOM 711 C CA . ARG A 1 86 ? -24.595 0.093 6.488 1.00 65.62 86 ARG A CA 1
ATOM 712 C C . ARG A 1 86 ? -24.493 0.794 7.840 1.00 65.62 86 ARG A C 1
ATOM 714 O O . ARG A 1 86 ? -24.874 1.953 7.945 1.00 65.62 86 ARG A O 1
ATOM 721 N N . SER A 1 87 ? -24.041 0.085 8.871 1.00 77.25 87 SER A N 1
ATOM 722 C CA . SER A 1 87 ? -24.020 0.601 10.227 1.00 77.25 87 SER A CA 1
ATOM 723 C C . SER A 1 87 ? -22.658 1.212 10.574 1.00 77.25 87 SER A C 1
ATOM 725 O O . SER A 1 87 ? -21.597 0.664 10.269 1.00 77.25 87 SER A O 1
ATOM 727 N N . TRP A 1 88 ? -22.690 2.363 11.243 1.00 75.62 88 TRP A N 1
ATOM 728 C CA . TRP A 1 88 ? -21.482 3.068 11.671 1.00 75.62 88 TRP A CA 1
ATOM 729 C C . TRP A 1 88 ? -20.688 2.304 12.738 1.00 75.62 88 TRP A C 1
ATOM 731 O O . TRP A 1 88 ? -19.463 2.363 12.752 1.00 75.62 88 TRP A O 1
ATOM 741 N N . HIS A 1 89 ? -21.372 1.554 13.607 1.00 77.81 89 HIS A N 1
ATOM 742 C CA . HIS A 1 89 ? -20.718 0.762 14.650 1.00 77.81 89 HIS A CA 1
ATOM 743 C C . HIS A 1 89 ? -19.905 -0.390 14.056 1.00 77.81 89 HIS A C 1
ATOM 745 O O . HIS A 1 89 ? -18.760 -0.587 14.455 1.00 77.81 89 HIS A O 1
ATOM 751 N N . ASP A 1 90 ? -20.441 -1.097 13.057 1.00 81.06 90 ASP A N 1
ATOM 752 C CA . ASP A 1 90 ? -19.712 -2.176 12.384 1.00 81.06 90 ASP A CA 1
ATOM 753 C C . ASP A 1 90 ? -18.456 -1.651 11.682 1.00 81.06 90 ASP A C 1
ATOM 755 O O . ASP A 1 90 ? -17.405 -2.292 11.722 1.00 81.06 90 ASP A O 1
ATOM 759 N N . ARG A 1 91 ? -18.547 -0.461 11.075 1.00 80.62 91 ARG A N 1
ATOM 760 C CA . ARG A 1 91 ? -17.403 0.214 10.448 1.00 80.62 91 ARG A CA 1
ATOM 761 C C . ARG A 1 91 ? -16.332 0.574 11.475 1.00 80.62 91 ARG A C 1
ATOM 763 O O . ARG A 1 91 ? -15.163 0.278 11.245 1.00 80.62 91 ARG A O 1
ATOM 770 N N . ALA A 1 92 ? -16.719 1.120 12.629 1.00 80.25 92 ALA A N 1
ATOM 771 C CA . ALA A 1 92 ? -15.783 1.424 13.711 1.00 80.25 92 ALA A CA 1
ATOM 772 C C . ALA A 1 92 ? -15.072 0.161 14.230 1.00 80.25 92 ALA A C 1
ATOM 774 O O . ALA A 1 92 ? -13.848 0.151 14.340 1.00 80.25 92 ALA A O 1
ATOM 775 N N . TYR A 1 93 ? -15.804 -0.935 14.470 1.00 85.31 93 TYR A N 1
ATOM 776 C CA . TYR A 1 93 ? -15.194 -2.212 14.861 1.00 85.31 93 TYR A CA 1
ATOM 777 C C . TYR A 1 93 ? -14.234 -2.751 13.801 1.00 85.31 93 TYR A C 1
ATOM 779 O O . TYR A 1 93 ? -13.190 -3.307 14.140 1.00 85.31 93 TYR A O 1
ATOM 787 N N . PHE A 1 94 ? -14.565 -2.594 12.520 1.00 85.56 94 PHE A N 1
ATOM 788 C CA . PHE A 1 94 ? -13.677 -3.000 11.440 1.00 85.56 94 PHE A CA 1
ATOM 789 C C . PHE A 1 94 ? -12.390 -2.164 11.409 1.00 85.56 94 PHE A C 1
ATOM 791 O O . PHE A 1 94 ? -11.305 -2.740 11.341 1.00 85.56 94 PHE A O 1
ATOM 798 N N . ILE A 1 95 ? -12.478 -0.838 11.550 1.00 86.56 95 ILE A N 1
ATOM 799 C CA . ILE A 1 95 ? -11.300 0.039 11.640 1.00 86.56 95 ILE A CA 1
ATOM 800 C C . ILE A 1 95 ? -10.412 -0.342 12.830 1.00 86.56 95 ILE A C 1
ATOM 802 O O . ILE A 1 95 ? -9.198 -0.451 12.664 1.00 86.56 95 ILE A O 1
ATOM 806 N N . GLU A 1 96 ? -10.989 -0.640 13.995 1.00 86.50 96 GLU A N 1
ATOM 807 C CA . GLU A 1 96 ? -10.227 -1.114 15.160 1.00 86.50 96 GLU A CA 1
ATOM 808 C C . GLU A 1 96 ? -9.508 -2.447 14.884 1.00 86.50 96 GLU A C 1
ATOM 810 O O . GLU A 1 96 ? -8.354 -2.617 15.277 1.00 86.50 96 GLU A O 1
ATOM 815 N N . LYS A 1 97 ? -10.120 -3.382 14.136 1.00 89.75 97 LYS A N 1
ATOM 816 C CA . LYS A 1 97 ? -9.430 -4.613 13.696 1.00 89.75 97 LYS A CA 1
ATOM 817 C C . LYS A 1 97 ? -8.237 -4.304 12.791 1.00 89.75 97 LYS A C 1
ATOM 819 O O . LYS A 1 97 ? -7.199 -4.953 12.916 1.00 89.75 97 LYS A O 1
ATOM 824 N N . ILE A 1 98 ? -8.372 -3.341 11.878 1.00 90.50 98 ILE A N 1
ATOM 825 C CA . ILE A 1 98 ? -7.270 -2.922 11.002 1.00 90.50 98 ILE A CA 1
ATOM 826 C C . ILE A 1 98 ? -6.152 -2.274 11.825 1.00 90.50 98 ILE A C 1
ATOM 828 O O . ILE A 1 98 ? -4.992 -2.639 11.635 1.00 90.50 98 ILE A O 1
ATOM 832 N N . ARG A 1 99 ? -6.492 -1.403 12.784 1.00 90.25 99 ARG A N 1
ATOM 833 C CA . ARG A 1 99 ? -5.531 -0.786 13.715 1.00 90.25 99 ARG A CA 1
ATOM 834 C C . ARG A 1 99 ? -4.762 -1.833 14.513 1.00 90.25 99 ARG A C 1
ATOM 836 O O . ARG A 1 99 ? -3.538 -1.840 14.489 1.00 90.25 99 ARG A O 1
ATOM 843 N N . ALA A 1 100 ? -5.454 -2.823 15.072 1.00 91.81 100 ALA A N 1
ATOM 844 C CA . ALA A 1 100 ? -4.813 -3.926 15.787 1.00 91.81 100 ALA A CA 1
ATOM 845 C C . ALA A 1 100 ? -3.844 -4.748 14.909 1.00 91.81 100 ALA A C 1
ATOM 847 O O . ALA A 1 100 ? -2.906 -5.366 15.419 1.00 91.81 100 ALA A O 1
ATOM 848 N N . ILE A 1 101 ? -4.051 -4.789 13.587 1.00 92.88 101 ILE A N 1
ATOM 849 C CA . ILE A 1 101 ? -3.088 -5.382 12.649 1.00 92.88 101 ILE A CA 1
ATOM 850 C C . ILE A 1 101 ? -1.904 -4.436 12.436 1.00 92.88 101 ILE A C 1
ATOM 852 O O . ILE A 1 101 ? -0.768 -4.902 12.486 1.00 92.88 101 ILE A O 1
ATOM 856 N N . THR A 1 102 ? -2.135 -3.139 12.207 1.00 91.31 102 THR A N 1
ATOM 857 C CA . THR A 1 102 ? -1.054 -2.160 11.990 1.00 91.31 102 THR A CA 1
ATOM 858 C C . THR A 1 102 ? -0.188 -1.932 13.219 1.00 91.31 102 THR A C 1
ATOM 860 O O . THR A 1 102 ? 1.008 -1.709 13.067 1.00 91.31 102 THR A O 1
ATOM 863 N N . ASP A 1 103 ? -0.746 -2.058 14.420 1.00 90.81 103 ASP A N 1
ATOM 864 C CA . ASP A 1 103 ? -0.023 -1.893 15.685 1.00 90.81 103 ASP A CA 1
ATOM 865 C C . ASP A 1 103 ? 1.083 -2.942 15.854 1.00 90.81 103 ASP A C 1
ATOM 867 O O . ASP A 1 103 ? 2.118 -2.675 16.466 1.00 90.81 103 ASP A O 1
ATOM 871 N N . LYS A 1 104 ? 0.925 -4.120 15.229 1.00 94.44 104 LYS A N 1
ATOM 872 C CA . LYS A 1 104 ? 1.973 -5.155 15.153 1.00 94.44 104 LYS A CA 1
ATOM 873 C C . LYS A 1 104 ? 3.166 -4.739 14.288 1.00 94.44 104 LYS A C 1
ATOM 875 O O . LYS A 1 104 ? 4.200 -5.398 14.330 1.00 94.44 104 LYS A O 1
ATOM 880 N N . TYR A 1 105 ? 3.022 -3.669 13.511 1.00 91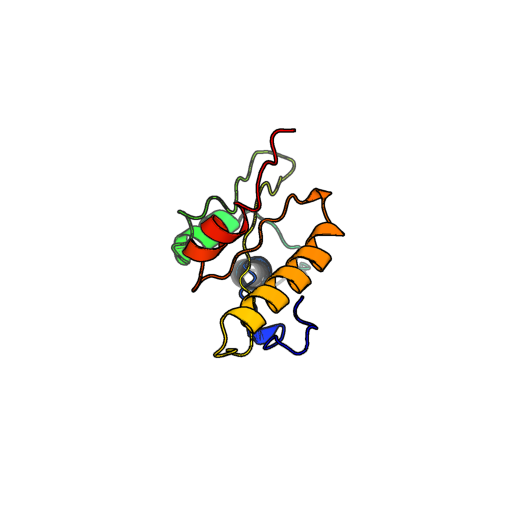.12 105 TYR A N 1
ATOM 881 C CA . TYR A 1 105 ? 4.038 -3.105 12.629 1.00 91.12 105 TYR A CA 1
ATOM 882 C C . TYR A 1 105 ? 4.297 -1.626 12.958 1.00 91.12 105 TYR A C 1
ATOM 884 O O . TYR A 1 105 ? 4.389 -0.768 12.073 1.00 91.12 105 TYR A O 1
ATOM 892 N N . SER A 1 106 ? 4.412 -1.320 14.253 1.00 87.81 106 SER A N 1
ATOM 893 C CA . SER A 1 106 ? 4.566 0.039 14.787 1.00 87.81 106 SER A CA 1
ATOM 894 C C . SER A 1 106 ? 5.774 0.805 14.232 1.00 87.81 106 SER A C 1
ATOM 896 O O . SER A 1 106 ? 5.748 2.038 14.197 1.00 87.81 106 SER A O 1
ATOM 898 N N . GLN A 1 107 ? 6.794 0.115 13.705 1.00 89.56 107 GLN A N 1
ATOM 899 C CA . GLN A 1 107 ? 7.943 0.735 13.038 1.00 89.56 107 GLN A CA 1
ATOM 900 C C . GLN A 1 107 ? 7.555 1.615 11.840 1.00 89.56 107 GLN A C 1
ATOM 902 O O . GLN A 1 107 ? 8.287 2.547 11.512 1.00 89.56 107 GLN A O 1
ATOM 907 N N . TYR A 1 108 ? 6.408 1.353 11.204 1.00 84.00 108 TYR A N 1
ATOM 908 C CA . TYR A 1 108 ? 5.944 2.112 10.039 1.00 84.00 108 TYR A CA 1
ATOM 909 C C . TYR A 1 108 ? 5.045 3.300 10.389 1.00 84.00 108 TYR A C 1
ATOM 911 O O . TYR A 1 108 ? 4.672 4.037 9.482 1.00 84.00 108 TYR A O 1
ATOM 919 N N . LYS A 1 109 ? 4.705 3.506 11.674 1.00 86.06 109 LYS A N 1
ATOM 920 C CA . LYS A 1 109 ? 3.865 4.628 12.145 1.00 86.06 109 LYS A CA 1
ATOM 921 C C . LYS A 1 109 ? 2.608 4.826 11.282 1.00 86.06 109 LYS A C 1
ATOM 923 O O . LYS A 1 109 ? 2.340 5.920 10.791 1.00 86.06 109 LYS A O 1
ATOM 928 N N . VAL A 1 110 ? 1.882 3.734 11.046 1.00 88.00 110 VAL A N 1
ATOM 929 C CA . VAL A 1 110 ? 0.739 3.711 10.127 1.00 88.00 110 VAL A CA 1
ATOM 930 C C . VAL A 1 110 ? -0.441 4.471 10.728 1.00 88.00 110 VAL A C 1
ATOM 932 O O . VAL A 1 110 ? -0.807 4.240 11.877 1.00 88.00 110 VAL A O 1
ATOM 935 N N . THR A 1 111 ? -1.079 5.318 9.921 1.00 85.75 111 THR A N 1
ATOM 936 C CA . THR A 1 111 ? -2.376 5.922 10.243 1.00 85.75 111 THR A CA 1
ATOM 937 C C . THR A 1 111 ? -3.463 5.214 9.447 1.00 85.75 111 THR A C 1
ATOM 939 O O . THR A 1 111 ? -3.349 5.074 8.231 1.00 85.75 111 THR A O 1
ATOM 942 N N . VAL A 1 112 ? -4.523 4.782 10.130 1.00 87.06 112 VAL A N 1
ATOM 943 C CA . VAL A 1 112 ? -5.677 4.105 9.524 1.00 87.06 112 VAL A CA 1
ATOM 944 C C . VAL A 1 112 ? -6.910 4.963 9.733 1.00 87.06 112 VAL A C 1
ATOM 946 O O . VAL A 1 112 ? -7.229 5.290 10.879 1.00 87.06 112 VAL A O 1
ATOM 949 N N . PHE A 1 113 ? -7.602 5.260 8.634 1.00 81.50 113 PHE A N 1
ATOM 950 C CA . PHE A 1 113 ? -8.859 5.991 8.639 1.00 81.50 113 PHE A CA 1
ATOM 951 C C . PHE A 1 113 ? -9.857 5.424 7.635 1.00 81.50 113 PHE A C 1
ATOM 953 O O . PHE A 1 113 ? -9.488 4.790 6.646 1.00 81.50 113 PHE A O 1
ATOM 960 N N . ASP A 1 114 ? -11.134 5.671 7.902 1.00 81.50 114 ASP A N 1
ATOM 961 C CA . ASP A 1 114 ? -12.234 5.364 6.995 1.00 81.50 114 ASP A CA 1
ATOM 962 C C . ASP A 1 114 ? -12.474 6.563 6.062 1.00 81.50 114 ASP A C 1
ATOM 964 O O . ASP A 1 114 ? -12.745 7.672 6.525 1.00 81.50 114 ASP A O 1
ATOM 968 N N . TYR A 1 115 ? -12.352 6.352 4.748 1.00 72.88 115 TYR A N 1
ATOM 969 C CA . TYR A 1 115 ? -12.430 7.411 3.735 1.00 72.88 115 TYR A CA 1
ATOM 970 C C . TYR A 1 115 ? -13.761 8.181 3.775 1.00 72.88 115 TYR A C 1
ATOM 972 O O . TYR A 1 115 ? -13.768 9.412 3.761 1.00 72.88 115 TYR A O 1
ATOM 980 N N . ASP A 1 116 ? -14.875 7.465 3.934 1.00 67.00 116 ASP A N 1
ATOM 981 C CA . ASP A 1 116 ? -16.231 8.032 3.982 1.00 67.00 116 ASP A CA 1
ATOM 982 C C . ASP A 1 116 ? -16.597 8.573 5.379 1.00 67.00 116 ASP A C 1
ATOM 984 O O . ASP A 1 116 ? -17.699 9.079 5.594 1.00 67.00 116 ASP A O 1
ATOM 988 N N . ALA A 1 117 ? -15.698 8.435 6.358 1.00 62.34 117 ALA A N 1
ATOM 989 C CA . ALA A 1 117 ? -15.918 8.799 7.755 1.00 62.34 117 ALA A CA 1
ATOM 990 C C . ALA A 1 117 ? -14.707 9.505 8.389 1.00 62.34 117 ALA A C 1
ATOM 992 O O . ALA A 1 117 ? -14.559 9.493 9.610 1.00 62.34 117 ALA A O 1
ATOM 993 N N . THR A 1 118 ? -13.869 10.179 7.592 1.00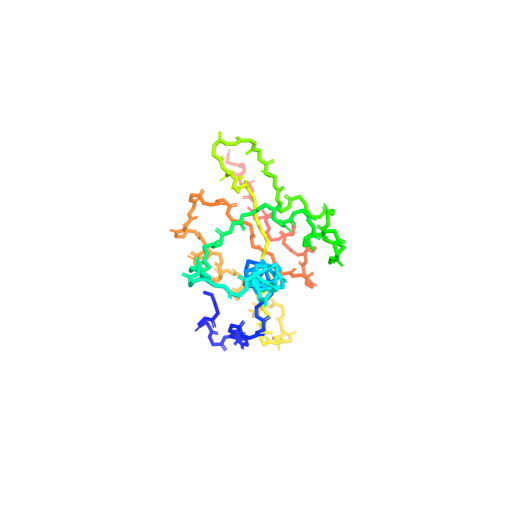 59.75 118 THR A N 1
ATOM 994 C CA . THR A 1 118 ? -12.681 10.914 8.080 1.00 59.75 118 THR A CA 1
ATOM 995 C C . THR A 1 118 ? -13.006 11.910 9.198 1.00 59.75 118 THR A C 1
ATOM 997 O O . THR A 1 118 ? -12.211 12.104 10.117 1.00 59.75 118 THR A O 1
ATOM 1000 N N . ILE A 1 119 ? -14.211 12.486 9.180 1.00 56.69 119 ILE A N 1
ATOM 1001 C CA . ILE A 1 119 ? -14.705 13.395 10.221 1.00 56.69 119 ILE A CA 1
ATOM 1002 C C . ILE A 1 119 ? -14.936 12.694 11.573 1.00 56.69 119 ILE A C 1
ATOM 1004 O O . ILE A 1 119 ? -14.819 13.325 12.619 1.00 56.69 119 ILE A O 1
ATOM 1008 N N . PHE A 1 120 ? -15.233 11.392 11.579 1.00 54.59 120 PHE A N 1
ATOM 1009 C CA . PHE A 1 120 ? -15.469 10.619 12.799 1.00 54.59 120 PHE A CA 1
ATOM 1010 C C . PHE A 1 120 ? -14.182 10.103 13.427 1.00 54.59 120 PHE A C 1
ATOM 1012 O O . PHE A 1 120 ? -14.135 9.970 14.646 1.00 54.59 120 PHE A O 1
ATOM 1019 N N . ASP A 1 121 ? -13.121 9.898 12.649 1.00 53.00 121 ASP A N 1
ATOM 1020 C CA . ASP A 1 121 ? -11.802 9.620 13.218 1.00 53.00 121 ASP A CA 1
ATOM 1021 C C . ASP A 1 121 ? -11.316 10.785 14.083 1.00 53.00 121 ASP A C 1
ATOM 1023 O O . ASP A 1 121 ? -10.811 10.563 15.181 1.00 53.00 121 ASP A O 1
ATOM 1027 N N . LEU A 1 122 ? -11.589 12.031 13.684 1.00 54.16 122 LEU A N 1
ATOM 1028 C CA . LEU A 1 122 ? -11.340 13.205 14.528 1.00 54.16 122 LEU A CA 1
ATOM 1029 C C . LEU A 1 122 ? -12.154 13.182 15.833 1.00 54.16 122 LEU A C 1
ATOM 1031 O O . LEU A 1 122 ? -11.671 13.664 16.850 1.00 54.16 122 LEU A O 1
ATOM 1035 N N . ILE A 1 123 ? -13.357 12.600 15.831 1.00 53.22 123 ILE A N 1
ATOM 1036 C CA . ILE A 1 123 ? -14.238 12.524 17.009 1.00 53.22 123 ILE A CA 1
ATOM 1037 C C . ILE A 1 123 ? -13.838 11.360 17.932 1.00 53.22 123 ILE A C 1
ATOM 1039 O O . ILE A 1 123 ? -13.798 11.522 19.149 1.00 53.22 123 ILE A O 1
ATOM 1043 N N . ILE A 1 124 ? -13.507 10.190 17.380 1.00 54.59 124 ILE A N 1
ATOM 1044 C CA . ILE A 1 124 ? -13.167 8.982 18.153 1.00 54.59 124 ILE A CA 1
ATOM 1045 C C . ILE A 1 124 ? -11.752 9.076 18.744 1.00 54.59 124 ILE A C 1
ATOM 1047 O O . ILE A 1 124 ? -11.513 8.543 19.828 1.00 54.59 124 ILE A O 1
ATOM 1051 N N . THR A 1 125 ? -10.829 9.796 18.095 1.00 53.03 125 THR A N 1
ATOM 1052 C CA . THR A 1 125 ? -9.482 10.055 18.645 1.00 53.03 125 THR A CA 1
ATOM 1053 C C . THR A 1 125 ? -9.533 10.972 19.878 1.00 53.03 125 THR A C 1
ATOM 1055 O O . THR A 1 125 ? -8.619 10.955 20.698 1.00 53.03 125 THR A O 1
ATOM 1058 N N . VAL A 1 126 ? -10.642 11.693 20.098 1.00 47.50 126 VAL A N 1
ATOM 1059 C CA . VAL A 1 126 ? -10.936 12.436 21.341 1.00 47.50 126 VAL A CA 1
ATOM 1060 C C . VAL A 1 126 ? -11.549 11.496 22.392 1.00 47.50 126 VAL A C 1
ATOM 1062 O O . VAL A 1 126 ? -12.532 11.806 23.063 1.00 47.50 126 VAL A O 1
ATOM 1065 N N . LYS A 1 127 ? -10.967 10.310 22.588 1.00 48.69 127 LYS A N 1
ATOM 1066 C CA . LYS A 1 127 ? -11.195 9.549 23.822 1.00 48.69 127 LYS A CA 1
ATOM 1067 C C . LYS A 1 127 ? -10.313 10.152 24.912 1.00 48.69 127 LYS A C 1
ATOM 1069 O O . LYS A 1 127 ? -9.152 9.796 25.043 1.00 48.69 127 LYS A O 1
ATOM 1074 N N . GLY A 1 128 ? -10.905 11.112 25.625 1.00 47.50 128 GLY A N 1
ATOM 1075 C CA . GLY A 1 128 ? -10.503 11.685 26.912 1.00 47.50 128 GLY A CA 1
ATOM 1076 C C . GLY A 1 128 ? -9.040 11.529 27.323 1.00 47.50 128 GLY A C 1
ATOM 1077 O O . GLY A 1 128 ? -8.660 10.523 27.919 1.00 47.50 128 GLY A O 1
ATOM 1078 N N . ILE A 1 129 ? -8.264 12.603 27.157 1.00 40.88 129 ILE A N 1
ATOM 1079 C CA . ILE A 1 129 ? -7.204 12.917 28.117 1.00 40.88 129 ILE A CA 1
ATOM 1080 C C . ILE A 1 129 ? -7.925 13.148 29.451 1.00 40.88 129 ILE A C 1
ATOM 1082 O O . ILE A 1 129 ? -8.449 14.230 29.706 1.00 40.88 129 ILE A O 1
ATOM 1086 N N . ASN A 1 130 ? -8.033 12.101 30.268 1.00 43.53 130 ASN A N 1
ATOM 1087 C CA . ASN A 1 130 ? -8.390 12.260 31.668 1.00 43.53 130 ASN A CA 1
ATOM 1088 C C . ASN A 1 130 ? -7.207 12.966 32.330 1.00 43.53 130 ASN A C 1
ATOM 1090 O O . ASN A 1 130 ? -6.179 12.345 32.595 1.00 43.53 130 ASN A O 1
ATOM 1094 N N . TYR A 1 131 ? -7.342 14.270 32.554 1.00 40.41 131 TYR A N 1
ATOM 1095 C CA . TYR A 1 131 ? -6.542 14.950 33.560 1.00 40.41 131 TYR A CA 1
ATOM 1096 C C . TYR A 1 131 ? -6.975 14.379 34.915 1.00 40.41 131 TYR A C 1
ATOM 1098 O O . TYR A 1 131 ? -8.090 14.642 35.368 1.00 40.41 131 TYR A O 1
ATOM 1106 N N . ALA A 1 132 ? -6.129 13.517 35.478 1.00 38.53 132 ALA A N 1
ATOM 1107 C CA . ALA A 1 132 ? -6.136 13.212 36.903 1.00 38.53 132 ALA A CA 1
ATOM 1108 C C . ALA A 1 132 ? -5.434 14.343 37.662 1.00 38.53 132 ALA A C 1
ATOM 1110 O O . ALA A 1 132 ? -4.458 14.897 37.100 1.00 38.53 132 ALA A O 1
#

Sequence (132 aa):
MEALPETYGPDWTQLFLRDYLLFDKSLFIDTFDNDSNTSLSYLPTFDNLEKYANERGINGMKVFNYHSNPYQLKSFLFVIVCYGKRSWHDRAYFIEKIRAITDKYSQYKVTVFDYDATIFDLIITVKGINYA

pLDDT: mean 74.23, std 14.4, range [38.53, 94.44]